Protein AF-A0A933RJ90-F1 (afdb_monomer)

pLDDT: mean 92.82, std 9.28, range [46.97, 98.5]

Solvent-accessible surface area (backbone atoms only — not comparable to full-atom values): 9268 Å² total; per-residue (Å²): 106,34,66,58,52,29,24,66,66,60,67,49,68,41,77,40,63,90,61,65,89,63,51,30,58,58,51,32,59,40,21,82,77,73,71,32,80,37,53,37,40,70,46,52,76,82,70,42,59,80,40,68,62,46,79,31,72,62,80,57,97,56,47,27,54,53,38,45,76,41,31,73,83,29,29,36,38,33,36,34,95,53,30,47,62,46,44,47,53,38,44,70,55,38,66,54,64,64,35,23,45,36,11,50,50,67,74,98,64,93,82,75,52,73,67,56,36,20,52,40,38,34,52,51,47,49,23,28,80,63,50,58,58,43,77,42,59,26,24,34,72,42,74,41,83,87,42,92,75,62,45,79,45,55,41,79,41,44,25,29,28,18,68,69,25,49,77,43,81,108

Foldseek 3Di:
DLQLLLQLVLLEAEEDEPDDPCPQVVSQVVCVVSVGDHHRYYDHLQVCAPPQEAEDQDDDPCRLVSCLVGVVNHQYEYLYLCQQVRLVVNCVSNVHDQQRYKYQDDDPDRDDDSVSSSVSRSVLSCCQRVQVQDWDWIFTFDFAVPDVVIDTGTDIFTFGQGNRHGPDTD

Sequence (170 aa):
MAALLIAQLDLADVVLLGARAGLADDLDACGDLLGYEPRVTAGDWPDLGGSDVVVLAGVGQRTGKELADRCAHAVVVVASGDQAGDVAALLEATHFPRARILGVAVGSGDGHGPLLQAAGAARLVDHVLRDRRRVVEAYVLCRTADDDPPGDEVRRAEVRVGARGAEEIL

Nearest PDB structures (foldseek):
  5hto-assembly1_B  TM=8.603E-01  e=5.127E-10  Plasmodium vivax
  1ceq-assembly1_A  TM=8.627E-01  e=1.836E-09  Plasmodium falciparum
  3zh2-assembly1_B  TM=8.667E-01  e=4.484E-09  Plasmodium falciparum 3D7
  3zh2-assembly1_D  TM=8.519E-01  e=5.787E-09  Plasmodium falciparum 3D7
  2a92-assembly1_D  TM=8.456E-01  e=8.484E-09  Plasmodium vivax

Mean predicted aligned error: 4.0 Å

Secondary structure (DSSP, 8-state):
-HHHHHHHTT---EEEESPPTTHHHHHHHHHHHH-----EEEE-GGGGTT-SEEEESS--TTHHHHHHHH-TTPEEEE-SS-HHHHHHHHHHHH---GGGEEEE--SSSTT--HHHHHHHHHHHHHHHHTT--EEEEEEEEEE-TTSSSPPEEEEEEEEEEETTEEEEE-

Radius of gyration: 15.82 Å; Cα contacts (8 Å, |Δi|>4): 346; chains: 1; bounding box: 33×31×49 Å

Structure (mmCIF, N/CA/C/O backbone):
data_AF-A0A933RJ90-F1
#
_entry.id   AF-A0A933RJ90-F1
#
loop_
_atom_site.group_PDB
_atom_site.id
_atom_site.type_symbol
_atom_site.label_atom_id
_atom_site.label_alt_id
_atom_site.label_comp_id
_atom_site.label_asym_id
_atom_site.label_entity_id
_atom_site.label_seq_id
_atom_site.pdbx_PDB_ins_code
_atom_site.Cartn_x
_atom_site.Cartn_y
_atom_site.Cartn_z
_atom_site.occupancy
_atom_site.B_iso_or_equiv
_atom_site.auth_seq_id
_atom_site.auth_comp_id
_atom_site.auth_asym_id
_atom_site.auth_atom_id
_atom_site.pdbx_PDB_model_num
ATOM 1 N N . MET A 1 1 ? 4.234 4.055 11.438 1.00 88.44 1 MET A N 1
ATOM 2 C CA . MET A 1 1 ? 4.390 5.464 11.001 1.00 88.44 1 MET A CA 1
ATOM 3 C C . MET A 1 1 ? 3.525 5.783 9.793 1.00 88.44 1 MET A C 1
ATOM 5 O O . MET A 1 1 ? 2.741 6.708 9.909 1.00 88.44 1 MET A O 1
ATOM 9 N N . ALA A 1 2 ? 3.592 5.023 8.689 1.00 93.62 2 ALA A N 1
ATOM 10 C CA . ALA A 1 2 ? 2.700 5.243 7.539 1.00 93.62 2 ALA A CA 1
ATOM 11 C C . ALA A 1 2 ? 1.214 5.241 7.939 1.00 93.62 2 ALA A C 1
ATOM 13 O O . ALA A 1 2 ? 0.491 6.148 7.564 1.00 93.62 2 ALA A O 1
ATOM 14 N N . ALA A 1 3 ? 0.809 4.299 8.798 1.00 96.06 3 ALA A N 1
ATOM 15 C CA . ALA A 1 3 ? -0.533 4.228 9.378 1.00 96.06 3 ALA A CA 1
ATOM 16 C C . ALA A 1 3 ? -1.035 5.546 9.985 1.00 96.06 3 ALA A C 1
ATOM 18 O O . ALA A 1 3 ? -2.120 5.993 9.645 1.00 96.06 3 ALA A O 1
ATOM 19 N N . LEU A 1 4 ? -0.219 6.191 10.830 1.00 96.00 4 LEU A N 1
ATOM 20 C CA . LEU A 1 4 ? -0.568 7.473 11.443 1.00 96.00 4 LEU A CA 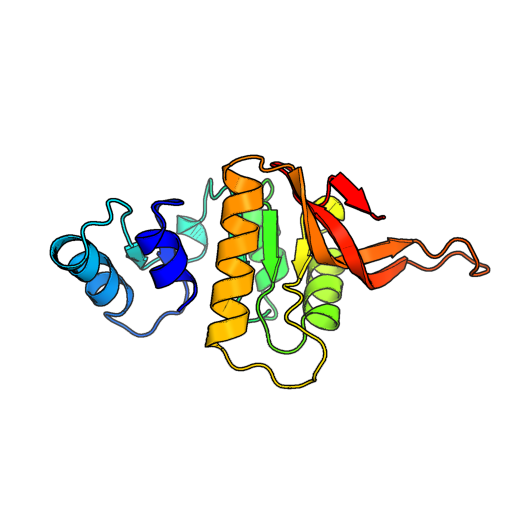1
ATOM 21 C C . LEU A 1 4 ? -0.772 8.554 10.380 1.00 96.00 4 LEU A C 1
ATOM 23 O O . LEU A 1 4 ? -1.736 9.297 10.453 1.00 96.00 4 LEU A O 1
ATOM 27 N N . LEU A 1 5 ? 0.117 8.631 9.384 1.00 97.44 5 LEU A N 1
ATOM 28 C CA . LEU A 1 5 ? -0.002 9.621 8.310 1.00 97.44 5 LEU A CA 1
ATOM 29 C C . LEU A 1 5 ? -1.235 9.369 7.433 1.00 97.44 5 LEU A C 1
ATOM 31 O O . LEU A 1 5 ? -1.886 10.319 7.023 1.00 97.44 5 LEU A O 1
ATOM 35 N N . ILE A 1 6 ? -1.556 8.105 7.149 1.00 97.75 6 ILE A N 1
ATOM 36 C CA . ILE A 1 6 ? -2.735 7.712 6.365 1.00 97.75 6 ILE A CA 1
ATOM 37 C C . ILE A 1 6 ? -4.021 8.071 7.117 1.00 97.75 6 ILE A C 1
ATOM 39 O O . ILE A 1 6 ? -4.915 8.666 6.517 1.00 97.75 6 ILE A O 1
ATOM 43 N N . ALA A 1 7 ? -4.083 7.773 8.418 1.00 97.25 7 ALA A N 1
ATOM 44 C CA . ALA A 1 7 ? -5.214 8.128 9.269 1.00 97.25 7 ALA A CA 1
ATOM 45 C C . ALA A 1 7 ? -5.359 9.652 9.402 1.00 97.25 7 ALA A C 1
ATOM 47 O O . ALA A 1 7 ? -6.410 10.194 9.098 1.00 97.25 7 ALA A O 1
ATOM 48 N N . GLN A 1 8 ? -4.275 10.364 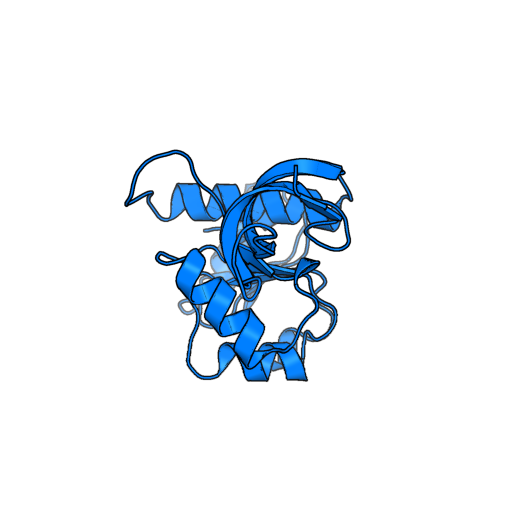9.733 1.00 97.31 8 GLN A N 1
ATOM 49 C CA . GLN A 1 8 ? -4.279 11.820 9.924 1.00 97.31 8 GLN A CA 1
ATOM 50 C C . GLN A 1 8 ? -4.659 12.613 8.661 1.00 97.31 8 GLN A C 1
ATOM 52 O O . GLN A 1 8 ? -5.115 13.748 8.758 1.00 97.31 8 GLN A O 1
ATOM 57 N N . LEU A 1 9 ? -4.434 12.052 7.472 1.00 97.38 9 LEU A N 1
ATOM 58 C CA . LEU A 1 9 ? -4.820 12.661 6.195 1.00 97.38 9 LEU A CA 1
ATOM 59 C C . LEU A 1 9 ? -6.254 12.296 5.756 1.00 97.38 9 LEU A C 1
ATOM 61 O O . LEU A 1 9 ? -6.636 12.624 4.622 1.00 97.38 9 LEU A O 1
ATOM 65 N N . ASP A 1 10 ? -7.010 11.608 6.620 1.00 97.62 10 ASP A N 1
ATOM 66 C CA . ASP A 1 10 ? -8.356 11.084 6.374 1.00 97.62 10 ASP A CA 1
ATOM 67 C C . ASP A 1 10 ? -8.428 10.340 5.031 1.00 97.62 10 ASP A C 1
ATOM 69 O O . ASP A 1 10 ? -9.225 10.660 4.139 1.00 97.62 10 ASP A O 1
ATOM 73 N N . LEU A 1 11 ? -7.488 9.409 4.822 1.00 97.19 11 LEU A N 1
ATOM 74 C CA . LEU A 1 11 ? -7.402 8.660 3.567 1.00 97.19 11 LEU A CA 1
ATOM 75 C C . LEU A 1 11 ? -8.281 7.410 3.578 1.00 97.19 11 LEU A C 1
ATOM 77 O O . LEU A 1 11 ? -9.019 7.196 2.620 1.00 97.19 11 LEU A O 1
ATOM 81 N N . ALA A 1 12 ? -8.168 6.583 4.618 1.00 97.12 12 ALA A N 1
ATOM 82 C CA . ALA A 1 12 ? -8.902 5.329 4.762 1.00 97.12 12 ALA A CA 1
ATOM 83 C C . ALA A 1 12 ? -8.755 4.773 6.181 1.00 97.12 12 ALA A C 1
ATOM 85 O O . ALA A 1 12 ? -7.768 5.076 6.858 1.00 97.12 12 ALA A O 1
ATOM 86 N N . ASP A 1 13 ? -9.687 3.902 6.571 1.00 97.62 13 ASP A N 1
ATOM 87 C CA . ASP A 1 13 ? -9.511 3.003 7.714 1.00 97.62 13 ASP A CA 1
ATOM 88 C C . ASP A 1 13 ? -8.263 2.126 7.520 1.00 97.62 13 ASP A C 1
ATOM 90 O O . ASP A 1 13 ? -7.905 1.746 6.399 1.00 97.62 13 ASP A O 1
ATOM 94 N N . VAL A 1 14 ? -7.582 1.802 8.619 1.00 97.50 14 VAL A N 1
ATOM 95 C CA . VAL A 1 14 ? -6.280 1.131 8.596 1.00 97.50 14 VAL A CA 1
ATOM 96 C C . VAL A 1 14 ? -6.309 -0.148 9.426 1.00 97.50 14 VAL A C 1
ATOM 98 O O . VAL A 1 14 ? -6.543 -0.121 10.632 1.00 97.50 14 VAL A O 1
ATOM 101 N N . VAL A 1 15 ? -5.955 -1.269 8.794 1.00 97.56 15 VAL A N 1
ATOM 102 C CA . VAL A 1 15 ? -5.661 -2.537 9.478 1.00 97.56 15 VAL A CA 1
ATOM 103 C C . VAL A 1 15 ? -4.146 -2.708 9.609 1.00 97.56 15 VAL A C 1
ATOM 105 O O . VAL A 1 15 ? -3.415 -2.674 8.618 1.00 97.56 15 VAL A O 1
ATOM 108 N N . LEU A 1 16 ? -3.650 -2.883 10.836 1.00 96.56 16 LEU A N 1
ATOM 109 C CA . LEU A 1 16 ? -2.229 -3.066 11.137 1.00 96.56 16 LEU A CA 1
ATOM 110 C C . LEU A 1 16 ? -1.884 -4.531 11.370 1.00 96.56 16 LEU A C 1
ATOM 112 O O . LEU A 1 16 ? -2.295 -5.118 12.369 1.00 96.56 16 LEU A O 1
ATOM 116 N N . LEU A 1 17 ? -1.034 -5.074 10.497 1.00 94.44 17 LEU A N 1
ATOM 117 C CA . LEU A 1 17 ? -0.464 -6.412 10.650 1.00 94.44 17 LEU A CA 1
ATOM 118 C C . LEU A 1 17 ? 0.882 -6.363 11.364 1.00 94.44 17 LEU A C 1
ATOM 120 O O . LEU A 1 17 ? 1.720 -5.508 11.069 1.00 94.44 17 LEU A O 1
ATOM 124 N N . GLY A 1 18 ? 1.122 -7.321 12.261 1.00 89.25 18 GLY A N 1
ATOM 125 C CA . GLY A 1 18 ? 2.438 -7.529 12.879 1.00 89.25 18 GLY A CA 1
ATOM 126 C C . GLY A 1 18 ? 2.960 -6.335 13.690 1.00 89.25 18 GLY A C 1
ATOM 127 O O . GLY A 1 18 ? 4.159 -6.238 13.950 1.00 89.25 18 GLY A O 1
ATOM 128 N N . ALA A 1 19 ? 2.081 -5.407 14.069 1.00 88.38 19 ALA A N 1
ATOM 129 C CA . ALA A 1 19 ? 2.424 -4.265 14.898 1.00 88.38 19 ALA A CA 1
ATOM 130 C C . ALA A 1 19 ? 2.738 -4.694 16.341 1.00 88.38 19 ALA A C 1
ATOM 132 O O . ALA A 1 19 ? 2.268 -5.729 16.818 1.00 88.38 19 ALA A O 1
ATOM 133 N N . ARG A 1 20 ? 3.500 -3.863 17.072 1.00 92.50 20 ARG A N 1
ATOM 134 C CA . ARG A 1 20 ? 3.641 -4.043 18.527 1.00 92.50 20 ARG A CA 1
ATOM 135 C C . ARG A 1 20 ? 2.252 -4.023 19.175 1.00 92.50 20 ARG A C 1
ATOM 137 O O . ARG A 1 20 ? 1.394 -3.240 18.761 1.00 92.50 20 ARG A O 1
ATOM 144 N N . ALA A 1 21 ? 2.063 -4.836 20.212 1.00 93.25 21 ALA A N 1
ATOM 145 C CA . ALA A 1 21 ? 0.826 -4.834 20.987 1.00 93.25 21 ALA A CA 1
ATOM 146 C C . ALA A 1 21 ? 0.476 -3.407 21.453 1.00 93.25 21 ALA A C 1
ATOM 148 O O . ALA A 1 21 ? 1.363 -2.641 21.848 1.00 93.25 21 ALA A O 1
ATOM 149 N N . GLY A 1 22 ? -0.805 -3.053 21.345 1.00 95.62 22 GLY A N 1
ATOM 150 C CA . GLY A 1 22 ? -1.336 -1.736 21.699 1.00 95.62 22 GLY A CA 1
ATOM 151 C C . GLY A 1 22 ? -1.051 -0.613 20.696 1.00 95.62 22 GLY A C 1
ATOM 152 O O . GLY A 1 22 ? -1.604 0.462 20.856 1.00 95.62 22 GLY A O 1
ATOM 153 N N . LEU A 1 23 ? -0.241 -0.811 19.642 1.00 96.12 23 LEU A N 1
ATOM 154 C CA . LEU A 1 23 ? 0.016 0.278 18.682 1.00 96.12 23 LEU A CA 1
ATOM 155 C C . LEU A 1 23 ? -1.240 0.705 17.922 1.00 96.12 23 LEU A C 1
ATOM 157 O O . LEU A 1 23 ? -1.379 1.886 17.632 1.00 96.12 23 LEU A O 1
ATOM 161 N N . ALA A 1 24 ? -2.107 -0.240 17.555 1.00 96.94 24 ALA A N 1
ATOM 162 C CA . ALA A 1 24 ? -3.357 0.103 16.889 1.00 96.94 24 ALA A CA 1
ATOM 163 C C . ALA A 1 24 ? -4.253 0.923 17.820 1.00 96.94 24 ALA A C 1
ATOM 165 O O . ALA A 1 24 ? -4.667 1.998 17.421 1.00 96.94 24 ALA A O 1
ATOM 166 N N . ASP A 1 25 ? -4.426 0.487 19.070 1.00 96.81 25 ASP A N 1
ATOM 167 C CA . ASP A 1 25 ? -5.221 1.200 20.078 1.00 96.81 25 ASP A CA 1
ATOM 168 C C . ASP A 1 25 ? -4.654 2.601 20.374 1.00 96.81 25 ASP A C 1
ATOM 170 O O . ASP A 1 25 ? -5.401 3.574 20.440 1.00 96.81 25 ASP A O 1
ATOM 174 N N . ASP A 1 26 ? -3.323 2.724 20.491 1.00 97.06 26 ASP A N 1
ATOM 175 C CA . ASP A 1 26 ? -2.632 4.008 20.669 1.00 97.06 26 ASP A CA 1
ATOM 176 C C . ASP A 1 26 ? -2.930 4.966 19.501 1.00 97.06 26 ASP A C 1
ATOM 178 O O . ASP A 1 26 ? -3.101 6.170 19.699 1.00 97.06 26 ASP A O 1
ATOM 182 N N . LEU A 1 27 ? -2.949 4.440 18.271 1.00 96.62 27 LEU A N 1
ATOM 183 C CA . LEU A 1 27 ? -3.249 5.212 17.071 1.00 96.62 27 LEU A CA 1
ATOM 184 C C . LEU A 1 27 ? -4.748 5.500 16.957 1.00 96.6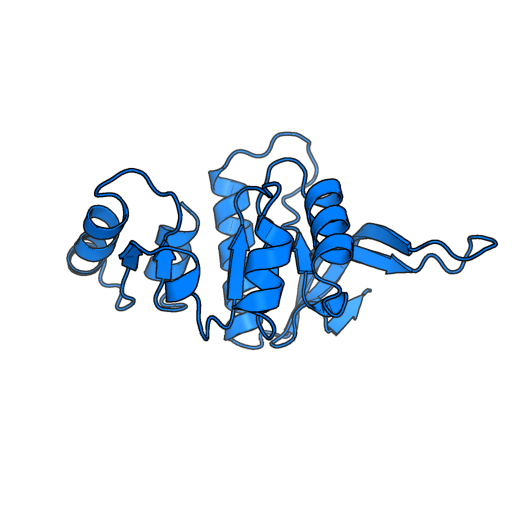2 27 LEU A C 1
ATOM 186 O O . LEU A 1 27 ? -5.105 6.620 16.644 1.00 96.62 27 LEU A O 1
ATOM 190 N N . ASP A 1 28 ? -5.644 4.570 17.247 1.00 96.88 28 ASP A N 1
ATOM 191 C CA . ASP A 1 28 ? -7.088 4.825 17.207 1.00 96.88 28 ASP A CA 1
ATOM 192 C C . ASP A 1 28 ? -7.475 5.939 18.197 1.00 96.88 28 ASP A C 1
ATOM 194 O O . ASP A 1 28 ? -8.107 6.924 17.822 1.00 96.88 28 ASP A O 1
ATOM 198 N N . ALA A 1 29 ? -6.939 5.887 19.422 1.00 96.38 29 ALA A N 1
ATOM 199 C CA . ALA A 1 29 ? -7.146 6.915 20.445 1.00 96.38 29 ALA A CA 1
ATOM 200 C C . ALA A 1 29 ? -6.564 8.292 20.070 1.00 96.38 29 ALA A C 1
ATOM 202 O O . ALA A 1 29 ? -7.011 9.325 20.574 1.00 96.38 29 ALA A O 1
ATOM 203 N N . CYS A 1 30 ? -5.564 8.339 19.183 1.00 96.19 30 CYS A N 1
ATOM 204 C CA . CYS A 1 30 ? -5.052 9.602 18.654 1.00 96.19 30 CYS A CA 1
ATOM 205 C C . CYS A 1 30 ? -6.075 10.315 17.751 1.00 96.19 30 CYS A C 1
ATOM 207 O O . CYS A 1 30 ? -5.957 11.530 17.599 1.00 96.19 30 CYS A O 1
ATOM 209 N N . GLY A 1 31 ? -7.083 9.616 17.211 1.00 94.75 31 GLY A N 1
ATOM 210 C CA . GLY A 1 31 ? -8.177 10.219 16.440 1.00 94.75 31 GLY A CA 1
ATOM 211 C C . GLY A 1 31 ? -8.960 11.249 17.252 1.00 94.75 31 GLY A C 1
ATOM 212 O O . GLY A 1 31 ? -9.124 12.381 16.805 1.00 94.75 31 GLY A O 1
ATOM 213 N N . ASP A 1 32 ? -9.306 10.931 18.502 1.00 92.25 32 ASP A N 1
ATOM 214 C CA . ASP A 1 32 ? -10.012 11.856 19.405 1.00 92.25 32 ASP A CA 1
ATOM 215 C C . ASP A 1 32 ? -9.193 13.117 19.731 1.00 92.25 32 ASP A C 1
ATOM 217 O O . ASP A 1 32 ? -9.742 14.199 19.952 1.00 92.25 32 ASP A O 1
ATOM 221 N N . LEU A 1 33 ? -7.862 12.987 19.780 1.00 95.19 33 LEU A N 1
ATOM 222 C CA . LEU A 1 33 ? -6.949 14.082 20.120 1.00 95.19 33 LEU A CA 1
ATOM 223 C C . LEU A 1 33 ? -6.593 14.956 18.914 1.00 95.19 33 LEU A C 1
ATOM 225 O O . LEU A 1 33 ? -6.444 16.170 19.056 1.00 95.19 33 LEU A O 1
ATOM 229 N N . LEU A 1 34 ? -6.390 14.336 17.751 1.00 95.75 34 LEU A N 1
ATOM 230 C CA . LEU A 1 34 ? -5.899 14.987 16.533 1.00 95.75 34 LEU A CA 1
ATOM 231 C C . LEU A 1 34 ? -7.021 15.313 15.538 1.00 95.75 34 LEU A C 1
ATOM 233 O O . LEU A 1 34 ? -6.783 16.079 14.606 1.00 95.75 34 LEU A O 1
ATOM 237 N N . GLY A 1 35 ? -8.225 14.783 15.758 1.00 96.38 35 GLY A N 1
ATOM 238 C CA . GLY A 1 35 ? -9.438 15.092 15.006 1.00 96.38 35 GLY A CA 1
ATOM 239 C C . GLY A 1 35 ? -9.571 14.387 13.657 1.00 96.38 35 GLY A C 1
ATOM 240 O O . GLY A 1 35 ? -10.318 14.890 12.824 1.00 96.38 35 GLY A O 1
ATOM 241 N N . TYR A 1 36 ? -8.856 13.282 13.421 1.00 96.50 36 TYR A N 1
ATOM 242 C CA . TYR A 1 36 ? -9.077 12.460 12.225 1.00 96.50 36 TYR A CA 1
ATOM 243 C C . TYR A 1 36 ? -10.161 11.409 12.462 1.00 96.50 36 TYR A C 1
ATOM 245 O O . TYR A 1 36 ? -10.349 10.938 13.584 1.00 96.50 36 TYR A O 1
ATOM 253 N N . GLU A 1 37 ? -10.863 11.039 11.395 1.00 96.38 37 GLU A N 1
ATOM 254 C CA . GLU A 1 37 ? -12.014 10.129 11.440 1.00 96.38 37 GLU A CA 1
ATOM 255 C C . GLU A 1 37 ? -11.690 8.634 11.233 1.00 96.38 37 GLU A C 1
ATOM 257 O O . GLU A 1 37 ? -12.415 7.808 11.798 1.00 96.38 37 GLU A O 1
ATOM 262 N N . PRO A 1 38 ? -10.662 8.235 10.451 1.00 97.25 38 PRO A N 1
ATOM 263 C CA . PRO A 1 38 ? -10.397 6.829 10.189 1.00 97.25 38 PRO A CA 1
ATOM 264 C C . PRO A 1 38 ? -10.109 6.000 11.432 1.00 97.25 38 PRO A C 1
ATOM 266 O O . PRO A 1 38 ? -9.375 6.420 12.330 1.00 97.25 38 PRO A O 1
ATOM 269 N N . ARG A 1 39 ? -10.600 4.761 11.415 1.00 97.00 39 ARG A N 1
ATOM 270 C CA . ARG A 1 39 ? -10.317 3.759 12.445 1.00 97.00 39 ARG A CA 1
ATOM 271 C C . ARG A 1 39 ? -8.972 3.099 12.208 1.00 97.00 39 ARG A C 1
ATOM 273 O O . ARG A 1 39 ? -8.620 2.780 11.070 1.00 97.00 39 ARG A O 1
ATOM 280 N N . VAL A 1 40 ? -8.252 2.813 13.288 1.00 97.44 40 VAL A N 1
ATOM 281 C CA . VAL A 1 40 ? -6.999 2.054 13.231 1.00 97.44 40 VAL A CA 1
ATOM 282 C C . VAL A 1 40 ? -7.125 0.792 14.072 1.00 97.44 40 VAL A C 1
ATOM 284 O O . VAL A 1 40 ? -7.080 0.825 15.294 1.00 97.44 40 VAL A O 1
ATOM 287 N N . THR A 1 41 ? -7.234 -0.360 13.416 1.00 97.38 41 THR A N 1
ATOM 288 C CA . THR A 1 41 ? -7.408 -1.654 14.090 1.00 97.38 41 THR A CA 1
ATOM 289 C C . THR A 1 41 ? -6.194 -2.553 13.912 1.00 97.38 41 THR A C 1
ATOM 291 O O . THR A 1 41 ? -5.566 -2.563 12.855 1.00 97.38 41 THR A O 1
ATOM 294 N N . ALA A 1 42 ? -5.868 -3.353 14.925 1.00 97.06 42 ALA A N 1
ATOM 295 C CA . ALA A 1 42 ? -4.945 -4.469 14.752 1.00 97.06 42 ALA A CA 1
ATOM 296 C C . ALA A 1 42 ? -5.665 -5.626 14.045 1.00 97.06 42 ALA A C 1
ATOM 298 O O . ALA A 1 42 ? -6.844 -5.863 14.299 1.00 97.06 42 ALA A O 1
ATOM 299 N N . GLY A 1 43 ? -4.949 -6.356 13.195 1.00 95.50 43 GLY A N 1
ATOM 300 C CA . GLY A 1 43 ? -5.483 -7.530 12.510 1.00 95.50 43 GLY A CA 1
ATOM 301 C C . GLY A 1 43 ? -4.385 -8.465 12.020 1.00 95.50 43 GLY A C 1
ATOM 302 O O . GLY A 1 43 ? -3.191 -8.233 12.235 1.00 95.50 43 GLY A O 1
ATOM 303 N N . ASP A 1 44 ? -4.801 -9.527 11.350 1.00 94.94 44 ASP A N 1
ATOM 304 C CA . ASP A 1 44 ? -3.936 -10.467 10.645 1.00 94.94 44 ASP A CA 1
ATOM 305 C C . ASP A 1 44 ? -4.366 -10.566 9.170 1.00 94.94 44 ASP A C 1
ATOM 307 O O . ASP A 1 44 ? -5.304 -9.908 8.724 1.00 94.94 44 ASP A O 1
ATOM 311 N N . TRP A 1 45 ? -3.674 -11.380 8.376 1.00 94.62 45 TRP A N 1
ATOM 312 C CA . TRP A 1 45 ? -3.933 -11.535 6.945 1.00 94.62 45 TRP A CA 1
ATOM 313 C C . TRP A 1 45 ? -5.417 -11.721 6.576 1.00 94.62 45 TRP A C 1
ATOM 315 O O . TRP A 1 45 ? -5.849 -11.090 5.610 1.00 94.62 45 TRP A O 1
ATOM 325 N N . PRO A 1 46 ? -6.231 -12.528 7.293 1.00 94.38 46 PRO A N 1
ATOM 326 C CA . PRO A 1 46 ? -7.663 -12.650 7.011 1.00 94.38 46 PRO A CA 1
ATOM 327 C C . PRO A 1 46 ? -8.455 -11.344 7.083 1.00 94.38 46 PRO A C 1
ATOM 329 O O . PRO A 1 46 ? -9.435 -11.211 6.353 1.00 94.38 46 PRO A O 1
ATOM 332 N N . ASP A 1 47 ? -8.021 -10.392 7.904 1.00 94.94 47 ASP A N 1
ATOM 333 C CA . ASP A 1 47 ? -8.713 -9.122 8.127 1.00 94.94 47 ASP A CA 1
ATOM 334 C C . ASP A 1 47 ? -8.451 -8.105 7.002 1.00 94.94 47 ASP A C 1
ATOM 336 O O . ASP A 1 47 ? -9.077 -7.052 6.958 1.00 94.94 47 ASP A O 1
ATOM 340 N N . LEU A 1 48 ? -7.558 -8.424 6.053 1.00 93.56 48 LEU A N 1
ATOM 341 C CA . LEU A 1 48 ? -7.244 -7.575 4.891 1.00 93.56 48 LEU A CA 1
ATOM 342 C C . LEU A 1 48 ? -8.179 -7.787 3.694 1.00 93.56 48 LEU A C 1
ATOM 344 O O . LEU A 1 48 ? -7.956 -7.243 2.606 1.00 93.56 48 LEU A O 1
ATOM 348 N N . GLY A 1 49 ? -9.200 -8.630 3.851 1.00 92.06 49 GLY A N 1
ATOM 349 C CA . GLY A 1 49 ? -10.181 -8.871 2.802 1.00 92.06 49 GLY A CA 1
ATOM 350 C C . GLY A 1 49 ? -10.880 -7.571 2.402 1.00 92.06 49 GLY A C 1
ATOM 351 O O . GLY A 1 49 ? -11.563 -6.959 3.215 1.00 92.06 49 GLY A O 1
ATOM 352 N N . GLY A 1 50 ? -10.728 -7.167 1.139 1.00 90.38 50 GLY A N 1
ATOM 353 C CA . GLY A 1 50 ? -11.355 -5.951 0.607 1.00 90.38 50 GLY A CA 1
ATOM 354 C C . GLY A 1 50 ? -10.516 -4.675 0.713 1.00 90.38 50 GLY A C 1
ATOM 355 O O . GLY A 1 50 ? -11.034 -3.609 0.409 1.00 90.38 50 GLY A O 1
ATOM 356 N N . SER A 1 51 ? -9.246 -4.748 1.127 1.00 96.69 51 SER A N 1
ATOM 357 C CA . SER A 1 51 ? -8.367 -3.573 1.106 1.00 96.69 51 SER A CA 1
ATOM 358 C C . SER A 1 51 ? -8.110 -3.079 -0.324 1.00 96.69 51 SER A C 1
ATOM 360 O O . SER A 1 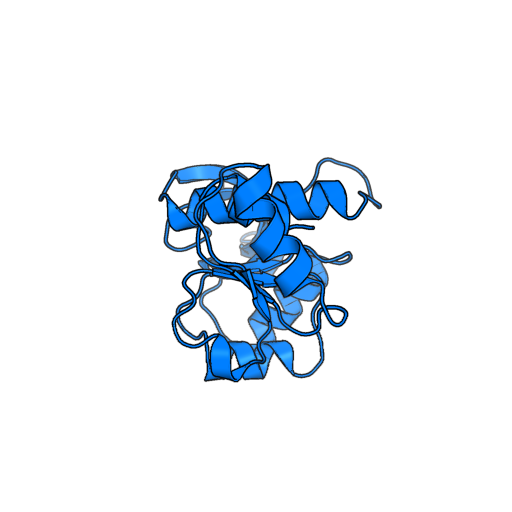51 ? -7.572 -3.819 -1.147 1.00 96.69 51 SER A O 1
ATOM 362 N N . ASP A 1 52 ? -8.396 -1.803 -0.594 1.00 97.44 52 ASP A N 1
ATOM 363 C CA . ASP A 1 52 ? -8.070 -1.153 -1.873 1.00 97.44 52 ASP A CA 1
ATOM 364 C C . ASP A 1 52 ? -6.557 -0.959 -2.060 1.00 97.44 52 ASP A C 1
ATOM 366 O O . ASP A 1 52 ? -6.027 -1.029 -3.174 1.00 97.44 52 ASP A O 1
ATOM 370 N N . VAL A 1 53 ? -5.847 -0.721 -0.952 1.00 98.25 53 VAL A N 1
ATOM 371 C CA . VAL A 1 53 ? -4.403 -0.480 -0.921 1.00 98.25 53 VAL A CA 1
ATOM 372 C C . VAL A 1 53 ? -3.761 -1.260 0.221 1.00 98.25 53 VAL A C 1
ATOM 374 O O . VAL A 1 53 ? -4.258 -1.245 1.344 1.00 98.25 53 VAL A O 1
ATOM 377 N N . VAL A 1 54 ? -2.618 -1.896 -0.046 1.00 98.06 54 VAL A N 1
ATOM 378 C CA . VAL A 1 54 ? -1.783 -2.542 0.977 1.00 98.06 54 VAL A CA 1
ATOM 379 C C . VAL A 1 54 ? -0.418 -1.865 1.024 1.00 98.06 54 VAL A C 1
ATOM 381 O O . VAL A 1 54 ? 0.262 -1.766 0.006 1.00 98.06 54 VAL A O 1
ATOM 384 N N . VAL A 1 55 ? 0.004 -1.420 2.209 1.00 97.94 55 VAL A N 1
ATOM 385 C CA . VAL A 1 55 ? 1.311 -0.779 2.422 1.00 97.94 55 VAL A CA 1
ATOM 386 C C . VAL A 1 55 ? 2.246 -1.731 3.160 1.00 97.94 55 VAL A C 1
ATOM 388 O O . VAL A 1 55 ? 1.931 -2.192 4.255 1.00 97.94 55 VAL A O 1
ATOM 391 N N . LEU A 1 56 ? 3.419 -1.993 2.588 1.00 96.12 56 LEU A N 1
ATOM 392 C CA . LEU A 1 56 ? 4.399 -2.933 3.129 1.00 96.12 56 LEU A CA 1
ATOM 393 C C . LEU A 1 56 ? 5.658 -2.196 3.582 1.00 96.12 56 LEU A C 1
ATOM 395 O O . LEU A 1 56 ? 6.320 -1.545 2.781 1.00 96.12 56 LEU A O 1
ATOM 399 N N . ALA A 1 57 ? 6.027 -2.343 4.854 1.00 90.12 57 ALA A N 1
ATOM 400 C CA . ALA A 1 57 ? 7.318 -1.873 5.371 1.00 90.12 57 ALA A CA 1
ATOM 401 C C . ALA A 1 57 ? 8.466 -2.880 5.127 1.00 90.12 57 ALA A C 1
ATOM 403 O O . ALA A 1 57 ? 9.616 -2.608 5.461 1.00 90.12 57 ALA A O 1
ATOM 404 N N . GLY A 1 58 ? 8.150 -4.048 4.563 1.00 88.62 58 GLY A N 1
ATOM 405 C CA . GLY A 1 58 ? 9.081 -5.119 4.217 1.00 88.62 58 GLY A CA 1
ATOM 406 C C . GLY A 1 58 ? 8.338 -6.319 3.633 1.00 88.62 58 GLY A C 1
ATOM 407 O O . GLY A 1 58 ? 7.127 -6.461 3.839 1.00 88.62 58 GLY A O 1
ATOM 408 N N . VAL A 1 59 ? 9.059 -7.176 2.911 1.00 92.00 59 VAL A N 1
ATOM 409 C CA . VAL A 1 59 ? 8.509 -8.380 2.275 1.00 92.00 59 VAL A CA 1
ATOM 410 C C . VAL A 1 59 ? 9.073 -9.630 2.947 1.00 92.00 59 VAL A C 1
ATOM 412 O O . VAL A 1 59 ? 10.280 -9.821 3.052 1.00 92.00 59 VAL A O 1
ATOM 415 N N . GLY A 1 60 ? 8.181 -10.489 3.442 1.00 92.94 60 GLY A N 1
ATOM 416 C CA . GLY A 1 60 ? 8.524 -11.787 4.016 1.00 92.94 60 GLY A CA 1
ATOM 417 C C . GLY A 1 60 ? 8.196 -12.939 3.067 1.00 92.94 60 GLY A C 1
ATOM 418 O O . GLY A 1 60 ? 7.465 -12.779 2.092 1.00 92.94 60 GLY A O 1
ATOM 419 N N . GLN A 1 61 ? 8.659 -14.147 3.407 1.00 90.94 61 GLN A N 1
ATOM 420 C CA . GLN A 1 61 ? 8.496 -15.350 2.570 1.00 90.94 61 GLN A CA 1
ATOM 421 C C . GLN A 1 61 ? 7.039 -15.673 2.192 1.00 90.94 61 GLN A C 1
ATOM 423 O O . GLN A 1 61 ? 6.789 -16.277 1.155 1.00 90.94 61 GLN A O 1
ATOM 428 N N . ARG A 1 62 ? 6.070 -15.299 3.038 1.00 94.50 62 ARG A N 1
ATOM 429 C CA . ARG A 1 62 ? 4.638 -15.567 2.813 1.00 94.50 62 ARG A CA 1
ATOM 430 C C . ARG A 1 62 ? 3.877 -14.386 2.216 1.00 94.50 62 ARG A C 1
ATOM 432 O O . ARG A 1 62 ? 2.741 -14.577 1.797 1.00 94.50 62 ARG A O 1
ATOM 439 N N . THR A 1 63 ? 4.478 -13.198 2.163 1.00 96.38 63 THR A N 1
ATOM 440 C CA . THR A 1 63 ? 3.786 -11.952 1.806 1.00 96.38 63 THR A CA 1
ATOM 441 C C . THR A 1 63 ? 3.129 -12.044 0.431 1.00 96.38 63 THR A C 1
ATOM 443 O O . THR A 1 63 ? 1.946 -11.751 0.315 1.00 96.38 63 THR A O 1
ATOM 446 N N . GLY A 1 64 ? 3.848 -12.519 -0.592 1.00 97.06 64 GLY A N 1
ATOM 447 C CA . GLY A 1 64 ? 3.288 -12.649 -1.942 1.00 97.06 64 GLY A CA 1
ATOM 448 C C . GLY A 1 64 ? 2.075 -13.584 -2.005 1.00 97.06 64 GLY A C 1
ATOM 449 O O . GLY A 1 64 ? 1.051 -13.228 -2.581 1.00 97.06 64 GLY A O 1
ATOM 450 N N . LYS A 1 65 ? 2.148 -14.741 -1.335 1.00 96.56 65 LYS A N 1
ATOM 451 C CA . LYS A 1 65 ? 1.030 -15.691 -1.278 1.00 96.56 65 LYS A CA 1
ATOM 452 C C . LYS A 1 65 ? -0.188 -15.101 -0.564 1.00 96.56 65 LYS A C 1
ATOM 454 O O . LYS A 1 65 ? -1.287 -15.168 -1.096 1.00 96.56 65 LYS A O 1
ATOM 459 N N . GLU A 1 66 ? -0.005 -14.512 0.618 1.00 97.25 66 GLU A N 1
ATOM 460 C CA . GLU A 1 66 ? -1.134 -13.960 1.379 1.00 97.25 66 GLU A CA 1
ATOM 4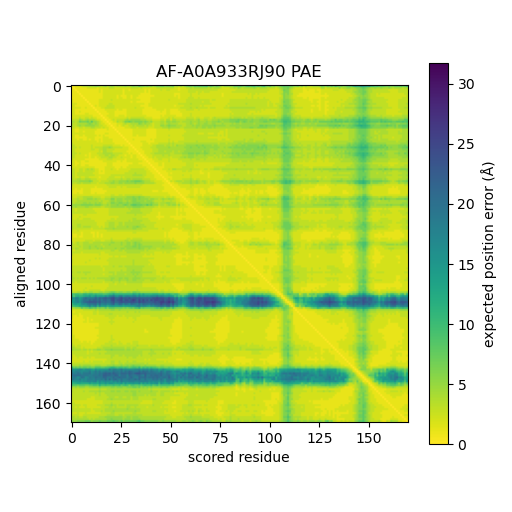61 C C . GLU A 1 66 ? -1.790 -12.777 0.644 1.00 97.25 66 GLU A C 1
ATOM 463 O O . GLU A 1 66 ? -3.016 -12.667 0.636 1.00 97.25 66 GLU A O 1
ATOM 468 N N . LEU A 1 67 ? -1.006 -11.935 -0.044 1.00 97.06 67 LEU A N 1
ATOM 469 C CA . LEU A 1 67 ? -1.544 -10.884 -0.915 1.00 97.06 67 LEU A CA 1
ATOM 470 C C . LEU A 1 67 ? -2.366 -11.465 -2.064 1.00 97.06 67 LEU A C 1
ATOM 472 O O . LEU A 1 67 ? -3.470 -10.986 -2.320 1.00 97.06 67 LEU A O 1
ATOM 476 N N . ALA A 1 68 ? -1.849 -12.487 -2.749 1.00 96.38 68 ALA A N 1
ATOM 477 C CA . ALA A 1 68 ? -2.552 -13.125 -3.855 1.00 96.38 68 ALA A CA 1
ATOM 478 C C . ALA A 1 68 ? -3.862 -13.787 -3.404 1.00 96.38 68 ALA A C 1
ATOM 480 O O . ALA A 1 68 ? -4.876 -13.654 -4.086 1.00 96.38 68 ALA A O 1
ATOM 481 N N . ASP A 1 69 ? -3.858 -14.429 -2.237 1.00 96.25 69 ASP A N 1
ATOM 482 C CA . ASP A 1 69 ? -5.018 -15.148 -1.710 1.00 96.25 69 ASP A CA 1
ATOM 483 C C . ASP A 1 69 ? -6.115 -14.199 -1.183 1.00 96.25 69 ASP A C 1
ATOM 485 O O . ASP A 1 69 ? -7.296 -14.546 -1.221 1.00 96.25 69 ASP A O 1
ATOM 489 N N . ARG A 1 70 ? -5.756 -13.006 -0.680 1.00 95.88 70 ARG A N 1
ATOM 490 C CA . ARG A 1 70 ? -6.680 -12.161 0.112 1.00 95.88 70 ARG A CA 1
ATOM 491 C C . ARG A 1 70 ? -6.896 -10.753 -0.429 1.00 95.88 70 ARG A C 1
ATOM 493 O O . ARG A 1 70 ? -7.971 -10.184 -0.256 1.00 95.88 70 ARG A O 1
ATOM 500 N N . CYS A 1 71 ? -5.901 -10.208 -1.117 1.00 95.81 71 CYS A N 1
ATOM 501 C CA . CYS A 1 71 ? -5.868 -8.825 -1.591 1.00 95.81 71 CYS A CA 1
ATOM 502 C C . CYS A 1 71 ? -5.641 -8.770 -3.110 1.00 95.81 71 CYS A C 1
ATOM 504 O O . CYS A 1 71 ? -5.004 -7.854 -3.623 1.00 95.81 71 CYS A O 1
ATOM 506 N N . ALA A 1 72 ? -6.181 -9.746 -3.850 1.00 95.12 72 ALA A N 1
ATOM 507 C CA . ALA A 1 72 ? -5.939 -9.934 -5.282 1.00 95.12 72 ALA A CA 1
ATOM 508 C C . ALA A 1 72 ? -6.303 -8.737 -6.177 1.00 95.12 72 ALA A C 1
ATOM 510 O O . ALA A 1 72 ? -5.923 -8.729 -7.347 1.00 95.12 72 ALA A O 1
ATOM 511 N N . HIS A 1 73 ? -7.058 -7.756 -5.674 1.00 95.25 73 HIS A N 1
ATOM 512 C CA . HIS A 1 73 ? -7.461 -6.537 -6.383 1.00 95.25 73 HIS A CA 1
ATOM 513 C C . HIS A 1 73 ? -6.658 -5.293 -5.971 1.00 95.25 73 HIS A C 1
ATOM 515 O O . HIS A 1 73 ? -6.626 -4.340 -6.747 1.00 95.25 73 HIS A O 1
ATOM 521 N N . ALA A 1 74 ? -5.989 -5.326 -4.816 1.00 97.62 74 ALA A N 1
ATOM 522 C CA . ALA A 1 74 ? -5.371 -4.165 -4.194 1.00 97.62 74 ALA A CA 1
ATOM 523 C C . ALA A 1 74 ? -4.200 -3.598 -5.008 1.00 97.62 74 ALA A C 1
ATOM 525 O O . ALA A 1 74 ? -3.482 -4.326 -5.705 1.00 97.62 74 ALA A O 1
ATOM 526 N N . VAL A 1 75 ? -3.963 -2.296 -4.852 1.00 98.50 75 VAL A N 1
ATOM 527 C CA . VAL A 1 75 ? -2.674 -1.683 -5.190 1.00 98.50 75 VAL A CA 1
ATOM 528 C C . VAL A 1 75 ? -1.719 -1.878 -4.013 1.00 98.50 75 VAL A C 1
ATOM 530 O O . VAL A 1 75 ? -2.056 -1.611 -2.863 1.00 98.50 75 VAL A O 1
ATOM 533 N N . VAL A 1 76 ? -0.511 -2.351 -4.287 1.00 98.50 76 VAL A N 1
ATOM 534 C CA . VAL A 1 76 ? 0.522 -2.628 -3.290 1.00 98.50 76 VAL A 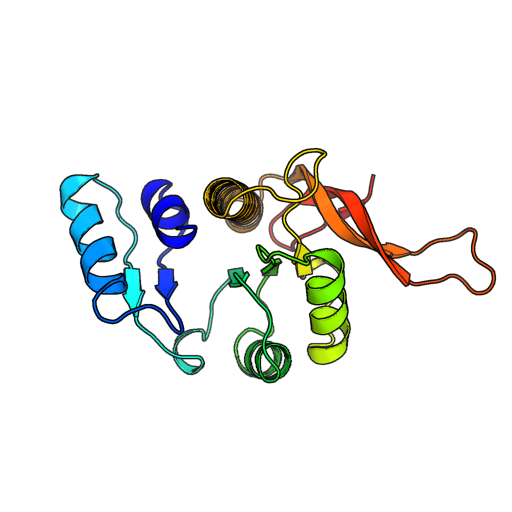CA 1
ATOM 535 C C . VAL A 1 76 ? 1.569 -1.520 -3.324 1.00 98.50 76 VAL A C 1
ATOM 537 O O . VAL A 1 76 ? 2.192 -1.270 -4.355 1.00 98.50 76 VAL A O 1
ATOM 540 N N . VAL A 1 77 ? 1.779 -0.870 -2.181 1.00 98.38 77 VAL A N 1
ATOM 541 C CA . VAL A 1 77 ? 2.787 0.174 -1.980 1.00 98.38 77 VAL A CA 1
ATOM 542 C C . VAL A 1 77 ? 3.912 -0.374 -1.105 1.00 98.38 77 VAL A C 1
ATOM 544 O O . VAL A 1 77 ? 3.712 -0.684 0.069 1.00 98.38 77 VAL A O 1
ATOM 547 N N . VAL A 1 78 ? 5.113 -0.476 -1.665 1.00 97.12 78 VAL A N 1
ATOM 548 C CA . VAL A 1 78 ? 6.309 -1.002 -1.001 1.00 97.12 78 VAL A CA 1
ATOM 549 C C . VAL A 1 78 ? 7.141 0.154 -0.454 1.00 97.12 78 VAL A C 1
ATOM 551 O O . VAL A 1 78 ? 7.711 0.945 -1.201 1.00 97.12 78 VAL A O 1
ATOM 554 N N . ALA A 1 79 ? 7.212 0.254 0.866 1.00 94.50 79 ALA A N 1
ATOM 555 C CA . ALA A 1 79 ? 7.913 1.292 1.615 1.00 94.50 79 ALA A CA 1
ATOM 556 C C . ALA A 1 79 ? 9.021 0.689 2.497 1.00 94.50 79 ALA A C 1
ATOM 558 O O . ALA A 1 79 ? 9.183 1.081 3.652 1.00 94.50 79 ALA A O 1
ATOM 559 N N . SER A 1 80 ? 9.732 -0.307 1.968 1.00 90.81 80 SER A N 1
ATOM 560 C CA . SER A 1 80 ? 10.822 -1.020 2.640 1.00 90.81 80 SER A CA 1
ATOM 561 C C . SER A 1 80 ? 12.186 -0.371 2.386 1.00 90.81 80 SER A C 1
ATOM 563 O O . SER A 1 80 ? 12.267 0.671 1.740 1.00 90.81 80 SER A O 1
ATOM 565 N N . GLY A 1 81 ? 13.264 -0.962 2.911 1.00 87.25 81 GLY A N 1
ATOM 566 C CA . GLY A 1 81 ? 14.643 -0.514 2.673 1.00 87.25 81 GLY A CA 1
ATOM 567 C C . GLY A 1 81 ? 15.223 -0.896 1.305 1.00 87.25 81 GLY A C 1
ATOM 568 O O . GLY A 1 81 ? 16.087 -0.175 0.820 1.00 87.25 81 GLY A O 1
ATOM 569 N N . ASP A 1 82 ? 14.733 -1.972 0.685 1.00 90.19 82 ASP A N 1
ATOM 570 C CA . ASP A 1 82 ? 15.140 -2.451 -0.644 1.00 90.19 82 ASP A CA 1
ATOM 571 C C . ASP A 1 82 ? 13.917 -2.456 -1.567 1.00 90.19 82 ASP A C 1
ATOM 573 O O . ASP A 1 82 ? 13.283 -3.484 -1.795 1.00 90.19 82 ASP A O 1
ATOM 577 N N . GLN A 1 83 ? 13.519 -1.274 -2.047 1.00 91.69 83 GLN A N 1
ATOM 578 C CA . GLN A 1 83 ? 12.262 -1.153 -2.788 1.00 91.69 83 GLN A CA 1
ATOM 579 C C . GLN A 1 83 ? 12.327 -1.861 -4.143 1.00 91.69 83 GLN A C 1
ATOM 581 O O . GLN A 1 83 ? 11.328 -2.435 -4.567 1.00 91.69 83 GLN A O 1
ATOM 586 N N . ALA A 1 84 ? 13.475 -1.829 -4.826 1.00 92.56 84 ALA A N 1
ATOM 587 C CA . ALA A 1 84 ? 13.624 -2.477 -6.125 1.00 92.56 84 ALA A CA 1
ATOM 588 C C . ALA A 1 84 ? 13.546 -4.007 -5.995 1.00 92.56 84 ALA A C 1
ATOM 590 O O . ALA A 1 84 ? 12.759 -4.634 -6.710 1.00 92.56 84 ALA A O 1
ATOM 591 N N . GLY A 1 85 ? 14.293 -4.589 -5.047 1.00 93.88 85 GLY A N 1
ATOM 592 C CA . GLY A 1 85 ? 14.270 -6.025 -4.778 1.00 93.88 85 GLY A CA 1
ATOM 593 C C . GLY A 1 85 ? 12.902 -6.508 -4.299 1.00 93.88 85 GLY A C 1
ATOM 594 O O . GLY A 1 85 ? 12.367 -7.477 -4.838 1.00 93.88 85 GLY A O 1
ATOM 595 N N . ASP A 1 86 ? 12.280 -5.793 -3.360 1.00 96.00 86 ASP A N 1
ATOM 596 C CA . ASP A 1 86 ? 10.978 -6.179 -2.809 1.00 96.00 86 ASP A CA 1
ATOM 597 C C . ASP A 1 86 ? 9.841 -6.067 -3.836 1.00 96.00 86 ASP A C 1
ATOM 599 O O . ASP A 1 86 ? 8.967 -6.935 -3.886 1.00 96.00 86 ASP A O 1
ATOM 603 N N . VAL A 1 87 ? 9.840 -5.036 -4.690 1.00 97.06 87 VAL A N 1
ATOM 604 C CA . VAL A 1 87 ? 8.863 -4.929 -5.788 1.00 97.06 87 VAL A CA 1
ATOM 605 C C . VAL A 1 87 ? 9.049 -6.079 -6.780 1.00 97.06 87 VAL A C 1
ATOM 607 O O . VAL A 1 87 ? 8.057 -6.698 -7.167 1.00 97.06 87 VAL A O 1
ATOM 610 N N . ALA A 1 88 ? 10.289 -6.408 -7.159 1.00 96.06 88 ALA A N 1
ATOM 611 C CA . ALA A 1 88 ? 10.572 -7.525 -8.062 1.00 96.06 88 ALA A CA 1
ATOM 612 C C . ALA A 1 88 ? 10.100 -8.865 -7.472 1.00 96.06 88 ALA A C 1
ATOM 614 O O . ALA A 1 88 ? 9.364 -9.604 -8.128 1.00 96.06 88 ALA A O 1
ATOM 615 N N . ALA A 1 89 ? 10.434 -9.131 -6.206 1.00 96.44 89 ALA A N 1
ATOM 616 C CA . ALA A 1 89 ? 10.029 -10.344 -5.501 1.00 96.44 89 ALA A CA 1
ATOM 617 C C . ALA A 1 89 ? 8.501 -10.475 -5.396 1.00 96.44 89 ALA A C 1
ATOM 619 O O . ALA A 1 89 ? 7.948 -11.565 -5.547 1.00 96.44 89 ALA A O 1
ATOM 620 N N . LEU A 1 90 ? 7.788 -9.368 -5.164 1.00 97.88 90 LEU A N 1
ATOM 621 C CA . LEU A 1 90 ? 6.327 -9.382 -5.118 1.00 97.88 90 LEU A CA 1
ATOM 622 C C . LEU A 1 90 ? 5.699 -9.598 -6.493 1.00 97.88 90 LEU A C 1
ATOM 624 O O . LEU A 1 90 ? 4.699 -10.309 -6.581 1.00 97.88 90 LEU A O 1
ATOM 628 N N . LEU A 1 91 ? 6.248 -9.017 -7.560 1.00 96.62 91 LEU A N 1
ATOM 629 C CA . LEU A 1 91 ? 5.759 -9.253 -8.922 1.00 96.62 91 LEU A CA 1
ATOM 630 C C . LEU A 1 91 ? 5.875 -10.732 -9.301 1.00 96.62 91 LEU A C 1
ATOM 632 O O . LEU A 1 91 ? 4.919 -11.301 -9.833 1.00 96.62 91 LEU A O 1
ATOM 636 N N . GLU A 1 92 ? 7.001 -11.360 -8.959 1.00 95.44 92 GLU A N 1
ATOM 637 C CA . GLU A 1 92 ? 7.218 -12.793 -9.156 1.00 95.44 92 GLU A CA 1
ATOM 638 C C . GLU A 1 92 ? 6.242 -13.631 -8.320 1.00 95.44 92 GLU A C 1
ATOM 640 O O . GLU A 1 92 ? 5.564 -14.504 -8.855 1.00 95.44 92 GLU A O 1
ATOM 645 N N . ALA A 1 93 ? 6.121 -13.343 -7.021 1.00 96.81 93 ALA A N 1
ATOM 646 C CA . ALA A 1 93 ? 5.349 -14.176 -6.103 1.00 96.81 93 ALA A CA 1
ATOM 647 C C . ALA A 1 93 ? 3.823 -14.022 -6.236 1.00 96.81 93 ALA A C 1
ATOM 649 O O . ALA A 1 93 ? 3.086 -14.953 -5.916 1.00 96.81 93 ALA A O 1
ATOM 650 N N . THR A 1 94 ? 3.335 -12.846 -6.641 1.00 97.38 94 THR A N 1
ATOM 651 C CA . THR A 1 94 ? 1.890 -12.547 -6.699 1.00 97.38 94 THR A CA 1
ATOM 652 C C . THR A 1 94 ? 1.291 -12.725 -8.089 1.00 97.38 94 THR A C 1
ATOM 654 O O . THR A 1 94 ? 0.076 -12.886 -8.209 1.00 97.38 94 THR A O 1
ATOM 657 N N . HIS A 1 95 ? 2.110 -12.626 -9.143 1.00 95.94 95 HIS A N 1
ATOM 658 C CA . HIS A 1 95 ? 1.659 -12.501 -10.533 1.00 95.94 95 HIS A CA 1
ATOM 659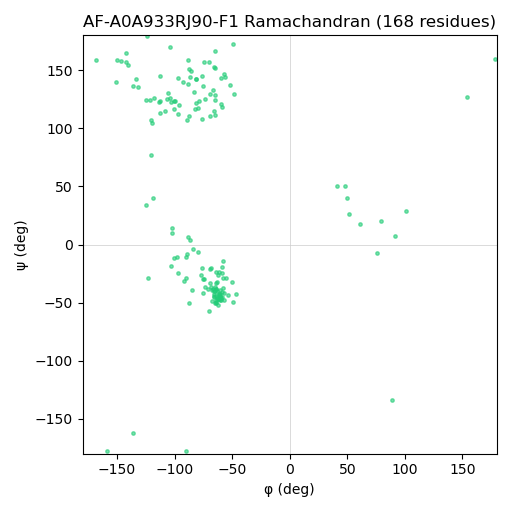 C C . HIS A 1 95 ? 0.621 -11.387 -10.758 1.00 95.94 95 HIS A C 1
ATOM 661 O O . HIS A 1 95 ? -0.193 -11.443 -11.685 1.00 95.94 95 HIS A O 1
ATOM 667 N N . PHE A 1 96 ? 0.620 -10.356 -9.910 1.00 97.25 96 PHE A N 1
ATOM 668 C CA . PHE A 1 96 ? -0.245 -9.205 -10.110 1.00 97.25 96 PHE A CA 1
ATOM 669 C C . PHE A 1 96 ? 0.140 -8.453 -11.393 1.00 97.25 96 PHE A C 1
ATOM 671 O O . PHE A 1 96 ? 1.310 -8.432 -11.780 1.00 97.25 96 PHE A O 1
ATOM 678 N N . PRO A 1 97 ? -0.815 -7.764 -12.045 1.00 96.44 97 PRO A N 1
ATOM 679 C CA . PRO A 1 97 ? -0.502 -6.767 -13.054 1.00 96.44 97 PRO A CA 1
ATOM 680 C C . PRO A 1 97 ? 0.575 -5.802 -12.555 1.00 96.44 97 PRO A C 1
ATOM 682 O O . PRO A 1 97 ? 0.424 -5.200 -11.492 1.00 96.44 97 PRO A O 1
ATOM 685 N N . ARG A 1 98 ? 1.620 -5.606 -13.367 1.00 94.69 98 ARG A N 1
ATOM 686 C CA . ARG A 1 98 ? 2.781 -4.754 -13.052 1.00 94.69 98 ARG A CA 1
ATOM 687 C C . ARG A 1 98 ? 2.430 -3.346 -12.569 1.00 94.69 98 ARG A C 1
ATOM 689 O O . ARG A 1 98 ? 3.129 -2.789 -11.738 1.00 94.69 98 ARG A O 1
ATOM 696 N N . ALA A 1 99 ? 1.318 -2.798 -13.061 1.00 95.62 99 ALA A N 1
ATOM 697 C CA . ALA A 1 99 ? 0.818 -1.483 -12.675 1.00 95.62 99 ALA A CA 1
ATOM 698 C C . ALA A 1 99 ? 0.469 -1.383 -11.180 1.00 95.62 99 ALA A C 1
ATOM 700 O O . ALA A 1 99 ? 0.464 -0.289 -10.630 1.00 95.62 99 ALA A O 1
ATOM 701 N N . ARG A 1 100 ? 0.176 -2.504 -10.509 1.00 97.19 100 ARG A N 1
ATOM 702 C CA . ARG A 1 100 ? -0.350 -2.500 -9.140 1.00 97.19 100 ARG A CA 1
ATOM 703 C C . ARG A 1 100 ? 0.704 -2.544 -8.051 1.00 97.19 100 ARG A C 1
ATOM 705 O O . ARG A 1 100 ? 0.327 -2.380 -6.902 1.00 97.19 100 ARG A O 1
ATOM 712 N N . ILE A 1 101 ? 1.971 -2.793 -8.363 1.00 98.12 101 ILE A N 1
ATOM 713 C CA . ILE A 1 101 ? 3.022 -2.866 -7.343 1.00 98.12 101 ILE A CA 1
ATOM 714 C C . ILE A 1 101 ? 3.960 -1.684 -7.543 1.00 98.12 101 ILE A C 1
ATOM 716 O O . ILE A 1 101 ? 4.639 -1.588 -8.561 1.00 98.12 101 ILE A O 1
ATOM 720 N N . LEU A 1 102 ? 3.953 -0.771 -6.574 1.00 98.12 102 LEU A N 1
ATOM 721 C CA . LEU A 1 102 ? 4.691 0.486 -6.610 1.00 98.12 102 LEU A CA 1
ATOM 722 C C . LEU A 1 102 ? 5.648 0.545 -5.427 1.00 98.12 102 LEU A C 1
ATOM 724 O O . LEU A 1 102 ? 5.213 0.469 -4.280 1.00 98.12 102 LEU A O 1
ATOM 728 N N . GLY A 1 103 ? 6.937 0.741 -5.676 1.00 97.06 103 GLY A N 1
ATOM 729 C CA . GLY A 1 103 ? 7.884 1.068 -4.616 1.00 97.06 103 GLY A CA 1
ATOM 730 C C . GLY A 1 103 ? 7.971 2.572 -4.394 1.00 97.06 103 GLY A C 1
ATOM 731 O O . GLY A 1 103 ? 8.003 3.362 -5.340 1.00 97.06 103 GLY A O 1
ATOM 732 N N . VAL A 1 104 ? 8.024 2.986 -3.133 1.00 95.44 104 VAL A N 1
ATOM 733 C CA . VAL A 1 104 ? 8.171 4.391 -2.760 1.00 95.44 104 VAL A CA 1
ATOM 734 C C . VAL A 1 104 ? 9.545 4.892 -3.211 1.00 95.44 104 VAL A C 1
ATOM 736 O O . VAL A 1 104 ? 10.567 4.472 -2.672 1.00 95.44 104 VAL A O 1
ATOM 739 N N . ALA A 1 105 ? 9.579 5.843 -4.148 1.00 91.50 105 ALA A N 1
ATOM 740 C CA . ALA A 1 105 ? 10.794 6.600 -4.427 1.00 91.50 105 ALA A CA 1
ATOM 741 C C . ALA A 1 105 ? 10.837 7.842 -3.531 1.00 91.50 105 ALA A C 1
ATOM 743 O O . ALA A 1 105 ? 10.094 8.814 -3.698 1.00 91.50 105 ALA A O 1
ATOM 744 N N . VAL A 1 106 ? 11.719 7.786 -2.545 1.00 80.94 106 VAL A N 1
ATOM 745 C CA . VAL A 1 106 ? 12.186 8.955 -1.800 1.00 80.94 106 VAL A CA 1
ATOM 746 C C . VAL A 1 106 ? 13.402 9.547 -2.533 1.00 80.94 106 VAL A C 1
ATOM 748 O O . VAL A 1 106 ? 13.970 8.878 -3.395 1.00 80.94 106 VAL A O 1
ATOM 751 N N . GLY A 1 107 ? 13.738 10.823 -2.305 1.00 67.62 107 GLY A N 1
ATOM 752 C CA . GLY A 1 107 ? 14.756 11.583 -3.061 1.00 67.62 107 GLY A CA 1
ATOM 753 C C . GLY A 1 107 ? 16.120 10.888 -3.238 1.00 67.62 107 GLY A C 1
ATOM 754 O O . GLY A 1 107 ? 16.370 9.814 -2.707 1.00 67.62 107 GLY A O 1
ATOM 755 N N . SER A 1 108 ? 17.012 11.468 -4.036 1.00 46.97 108 SER A N 1
ATOM 756 C CA . SER A 1 108 ? 18.302 10.853 -4.384 1.00 46.97 108 SER A CA 1
ATOM 757 C C . SER A 1 108 ? 19.211 10.706 -3.151 1.00 46.97 108 SER A C 1
ATOM 759 O O . SER A 1 108 ?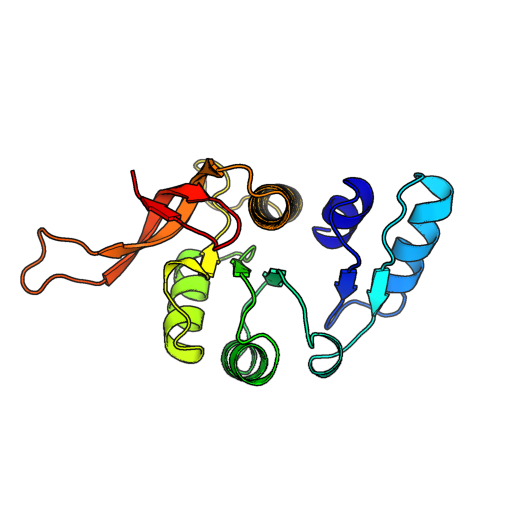 19.676 11.704 -2.605 1.00 46.97 108 SER A O 1
ATOM 761 N N . GLY A 1 109 ? 19.461 9.468 -2.717 1.00 53.38 109 GLY A N 1
ATOM 762 C CA . GLY A 1 109 ? 20.384 9.123 -1.631 1.00 53.38 109 GLY A CA 1
ATOM 763 C C . GLY A 1 109 ? 20.008 7.803 -0.950 1.00 53.38 109 GLY A C 1
ATOM 764 O O . GLY A 1 109 ? 18.868 7.624 -0.523 1.00 53.38 109 GLY A O 1
ATOM 765 N N . ASP A 1 110 ? 20.951 6.873 -0.839 1.00 47.00 110 ASP A N 1
ATOM 766 C CA . ASP A 1 110 ? 20.748 5.637 -0.080 1.00 47.00 110 ASP A CA 1
ATOM 767 C C . ASP A 1 110 ? 20.610 5.964 1.418 1.00 47.00 110 ASP A C 1
ATOM 769 O O . ASP A 1 110 ? 21.398 6.732 1.970 1.00 47.00 110 ASP A O 1
ATOM 773 N N . GLY A 1 111 ? 19.602 5.398 2.092 1.00 55.34 111 GLY A N 1
ATOM 774 C CA . GLY A 1 111 ? 19.468 5.506 3.555 1.00 55.34 111 GLY A CA 1
ATOM 775 C C . GLY A 1 111 ? 18.454 6.524 4.086 1.00 55.34 111 GLY A C 1
ATOM 776 O O . GLY A 1 111 ? 18.609 7.038 5.194 1.00 55.34 111 GLY A O 1
ATOM 777 N N . HIS A 1 112 ? 17.385 6.815 3.347 1.00 66.56 112 HIS A N 1
ATOM 778 C CA . HIS A 1 112 ? 16.294 7.621 3.891 1.00 66.56 112 HIS A CA 1
ATOM 779 C C . HIS A 1 112 ? 15.585 6.903 5.047 1.00 66.56 112 HIS A C 1
ATOM 781 O O . HIS A 1 112 ? 15.160 5.755 4.927 1.00 66.56 112 HIS A O 1
ATOM 787 N N . GLY A 1 113 ? 15.445 7.607 6.171 1.00 81.06 113 GLY A N 1
ATOM 788 C CA . GLY A 1 113 ? 14.850 7.059 7.383 1.00 81.06 113 GLY A CA 1
ATOM 789 C C . GLY A 1 113 ? 13.361 6.698 7.244 1.00 81.06 113 GLY A C 1
ATOM 790 O O . GLY A 1 113 ? 12.672 7.161 6.327 1.00 81.06 113 GLY A O 1
ATOM 791 N N . PRO A 1 114 ? 12.823 5.941 8.214 1.00 87.69 114 PRO A N 1
ATOM 792 C CA . PRO A 1 114 ? 11.465 5.387 8.172 1.00 87.69 114 PRO A CA 1
ATOM 793 C C . PRO A 1 114 ? 10.361 6.449 8.053 1.00 87.69 114 PRO A C 1
ATOM 795 O O . PRO A 1 114 ? 9.276 6.165 7.549 1.00 87.69 114 PRO A O 1
ATOM 798 N N . LEU A 1 115 ? 10.625 7.690 8.482 1.00 90.44 115 LEU A N 1
ATOM 799 C CA . LEU A 1 115 ? 9.677 8.795 8.333 1.00 90.44 115 LEU A CA 1
ATOM 800 C C . LEU A 1 115 ? 9.442 9.172 6.874 1.00 90.44 115 LEU A C 1
ATOM 802 O O . LEU A 1 115 ? 8.298 9.377 6.474 1.00 90.44 115 LEU A O 1
ATOM 806 N N . LEU A 1 116 ? 10.507 9.259 6.079 1.00 90.31 116 LEU A N 1
ATOM 807 C CA . LEU A 1 116 ? 10.366 9.682 4.693 1.00 90.31 116 LEU A CA 1
ATOM 808 C C . LEU A 1 116 ? 9.731 8.578 3.846 1.00 90.31 116 LEU A C 1
ATOM 810 O O . LEU A 1 116 ? 8.888 8.872 3.003 1.00 90.31 116 LEU A O 1
ATOM 814 N N . GLN A 1 117 ? 10.060 7.314 4.127 1.00 91.75 117 GLN A N 1
ATOM 815 C CA . GLN A 1 117 ? 9.379 6.164 3.527 1.00 91.75 117 GLN A CA 1
ATOM 816 C C . GLN A 1 117 ? 7.883 6.172 3.859 1.00 91.75 117 GLN A C 1
ATOM 818 O O . GLN A 1 117 ? 7.053 6.032 2.964 1.00 91.75 117 GLN A O 1
ATOM 823 N N . ALA A 1 118 ? 7.527 6.420 5.123 1.00 94.12 118 ALA A N 1
ATOM 824 C CA . ALA A 1 118 ? 6.135 6.536 5.545 1.00 94.12 118 ALA A CA 1
ATOM 825 C C . ALA A 1 118 ? 5.396 7.687 4.842 1.00 94.12 118 ALA A C 1
ATOM 827 O O . ALA A 1 118 ? 4.261 7.501 4.405 1.00 94.12 118 ALA A O 1
ATOM 828 N N . ALA A 1 119 ? 6.030 8.854 4.704 1.00 95.06 119 ALA A N 1
ATOM 829 C CA . ALA A 1 119 ? 5.448 9.997 4.003 1.00 95.06 119 ALA A CA 1
ATOM 830 C C . ALA A 1 119 ? 5.265 9.720 2.503 1.00 95.06 119 ALA A C 1
ATOM 832 O O . ALA A 1 119 ? 4.216 10.029 1.937 1.00 95.06 119 ALA A O 1
ATOM 833 N N . GLY A 1 120 ? 6.254 9.092 1.864 1.00 95.31 120 GLY A N 1
ATOM 834 C CA . GLY A 1 120 ? 6.158 8.677 0.467 1.00 95.31 120 GLY A CA 1
ATOM 835 C C . GLY A 1 120 ? 5.072 7.621 0.242 1.00 95.31 120 GLY A C 1
ATOM 836 O O . GLY A 1 120 ? 4.329 7.718 -0.734 1.00 95.31 120 GLY A O 1
ATOM 837 N N . ALA A 1 121 ? 4.913 6.678 1.175 1.00 97.06 121 ALA A N 1
ATOM 838 C CA . ALA A 1 121 ? 3.828 5.704 1.149 1.00 97.06 121 ALA A CA 1
ATOM 839 C C . ALA A 1 121 ? 2.460 6.388 1.242 1.00 97.06 121 ALA A C 1
ATOM 841 O O . ALA A 1 121 ? 1.626 6.186 0.365 1.00 97.06 121 ALA A O 1
ATOM 842 N N . ALA A 1 122 ? 2.251 7.253 2.242 1.00 97.81 122 ALA A N 1
ATOM 843 C CA . ALA A 1 122 ? 0.997 7.991 2.412 1.00 97.81 122 ALA A CA 1
ATOM 844 C C . ALA A 1 122 ? 0.656 8.850 1.180 1.00 97.81 122 ALA A C 1
ATOM 846 O O . ALA A 1 122 ? -0.500 8.907 0.768 1.00 97.81 122 ALA A O 1
ATOM 847 N N . ARG A 1 123 ? 1.665 9.454 0.534 1.00 97.19 123 ARG A N 1
ATOM 848 C CA . ARG A 1 123 ? 1.488 10.186 -0.729 1.00 97.19 123 ARG A CA 1
ATOM 849 C C . ARG A 1 123 ? 0.989 9.281 -1.858 1.00 97.19 123 ARG A C 1
ATOM 851 O O . ARG A 1 123 ? 0.065 9.666 -2.568 1.00 97.19 123 ARG A O 1
ATOM 858 N N . LEU A 1 124 ? 1.584 8.098 -2.036 1.00 97.88 124 LEU A N 1
ATOM 859 C CA . LEU A 1 124 ? 1.122 7.137 -3.044 1.00 97.88 124 LEU A CA 1
ATOM 860 C C . LEU A 1 124 ? -0.289 6.629 -2.730 1.00 97.88 124 LEU A C 1
ATOM 862 O O . LEU A 1 124 ? -1.106 6.546 -3.643 1.00 97.88 124 LEU A O 1
ATOM 866 N N . VAL A 1 125 ? -0.604 6.371 -1.457 1.00 98.44 125 VAL A N 1
ATOM 867 C CA . VAL A 1 125 ? -1.959 5.997 -1.028 1.00 98.44 125 VAL A CA 1
ATOM 868 C C . VAL A 1 125 ? -2.977 7.089 -1.381 1.00 98.44 125 VAL A C 1
ATOM 870 O O . VAL A 1 125 ? -3.990 6.768 -1.995 1.00 98.44 125 VAL A O 1
ATOM 873 N N . ASP A 1 126 ? -2.706 8.371 -1.092 1.00 98.44 126 ASP A N 1
ATOM 874 C CA . ASP A 1 126 ? -3.591 9.483 -1.502 1.00 98.44 126 ASP A CA 1
ATOM 875 C C . ASP A 1 126 ? -3.796 9.506 -3.022 1.00 98.44 126 ASP A C 1
ATOM 877 O O . ASP A 1 126 ? -4.914 9.712 -3.492 1.00 98.44 126 ASP A O 1
ATOM 881 N N . HIS A 1 127 ? -2.737 9.272 -3.802 1.00 98.25 127 HIS A N 1
ATOM 882 C CA . HIS A 1 127 ? -2.828 9.276 -5.263 1.00 98.25 127 HIS A CA 1
ATOM 883 C C . HIS A 1 127 ? -3.686 8.144 -5.814 1.00 98.25 127 HIS A C 1
ATOM 885 O O . HIS A 1 127 ? -4.457 8.384 -6.746 1.00 98.25 127 HIS A O 1
ATOM 891 N N . VAL A 1 128 ? -3.575 6.954 -5.225 1.00 98.38 128 VAL A N 1
ATOM 892 C CA . VAL A 1 128 ? -4.383 5.793 -5.597 1.00 98.38 128 VAL A CA 1
ATOM 893 C C . VAL A 1 128 ? -5.833 5.996 -5.168 1.00 98.38 128 VAL A C 1
ATOM 895 O O . VAL A 1 128 ? -6.720 6.013 -6.017 1.00 98.38 128 VAL A O 1
ATOM 898 N N . LEU A 1 129 ? -6.086 6.224 -3.877 1.00 98.19 129 LEU A N 1
ATOM 899 C CA . LEU A 1 129 ? -7.449 6.285 -3.339 1.00 98.19 129 LEU A CA 1
ATOM 900 C C . LEU A 1 129 ? -8.267 7.450 -3.904 1.00 98.19 129 LEU A C 1
ATOM 902 O O . LEU A 1 129 ? -9.475 7.325 -4.083 1.00 98.19 129 LEU A O 1
ATOM 906 N N . ARG A 1 130 ? -7.626 8.586 -4.205 1.00 98.38 130 ARG A N 1
ATOM 907 C CA . ARG A 1 130 ? -8.313 9.781 -4.726 1.00 98.38 130 ARG A CA 1
ATOM 908 C C . ARG A 1 130 ? -8.142 9.982 -6.235 1.00 98.38 130 ARG A C 1
ATOM 910 O O . ARG A 1 130 ? -8.402 11.085 -6.711 1.00 98.38 130 ARG A O 1
ATOM 917 N N . ASP A 1 131 ? -7.674 8.963 -6.965 1.00 98.19 131 ASP A N 1
ATOM 918 C CA . ASP A 1 131 ? -7.385 8.991 -8.412 1.00 98.19 131 ASP A CA 1
ATOM 919 C C . ASP A 1 131 ? -6.711 10.298 -8.868 1.00 98.19 131 ASP A C 1
ATOM 921 O O . ASP A 1 131 ? -7.168 10.996 -9.775 1.00 98.19 131 ASP A O 1
ATOM 925 N N . ARG A 1 132 ? -5.634 10.702 -8.183 1.00 97.25 132 ARG A N 1
ATOM 926 C CA . ARG A 1 132 ? -5.054 12.044 -8.379 1.00 97.25 132 ARG A CA 1
ATOM 927 C C . ARG A 1 132 ? -4.393 12.220 -9.747 1.00 97.25 132 ARG A C 1
ATOM 929 O O . ARG A 1 132 ? -4.176 13.364 -10.154 1.00 97.25 132 ARG A O 1
ATOM 936 N N . ARG A 1 133 ? -4.019 11.118 -10.409 1.00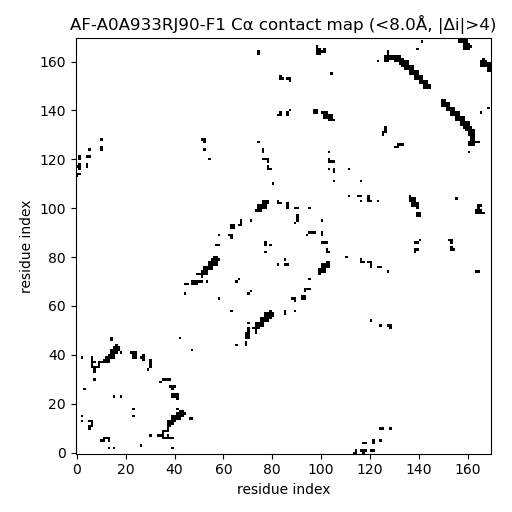 96.88 133 ARG A N 1
ATOM 937 C CA . ARG A 1 133 ? -3.306 11.075 -11.702 1.00 96.88 133 ARG A CA 1
ATOM 938 C C . ARG A 1 133 ? -2.080 11.979 -11.736 1.00 96.88 133 ARG A C 1
ATOM 940 O O . ARG A 1 133 ? -1.808 12.668 -12.722 1.00 96.88 133 ARG A O 1
ATOM 947 N N . ARG A 1 134 ? -1.346 12.008 -10.624 1.00 96.19 134 ARG A N 1
ATOM 948 C CA . ARG A 1 134 ? -0.142 12.829 -10.477 1.00 96.19 134 ARG A CA 1
ATOM 949 C C . ARG A 1 134 ? 1.069 12.077 -10.988 1.00 96.19 134 ARG A C 1
ATOM 951 O O . ARG A 1 134 ? 1.166 10.864 -10.827 1.00 96.19 134 ARG A O 1
ATOM 958 N N . VAL A 1 135 ? 1.980 12.833 -11.590 1.00 96.88 135 VAL A N 1
ATOM 959 C CA . VAL A 1 135 ? 3.309 12.343 -11.936 1.00 96.88 135 VAL A CA 1
ATOM 960 C C . VAL A 1 135 ? 4.152 12.355 -10.673 1.00 96.88 135 VAL A C 1
ATOM 962 O O . VAL A 1 135 ? 4.263 13.387 -10.008 1.00 96.88 135 VAL A O 1
ATOM 965 N N . VAL A 1 136 ? 4.695 11.198 -10.327 1.00 95.50 136 VAL A N 1
ATOM 966 C CA . VAL A 1 136 ? 5.584 11.000 -9.187 1.00 95.50 136 VAL A CA 1
ATOM 967 C C . VAL A 1 136 ? 6.690 10.044 -9.584 1.00 95.50 136 VAL A C 1
ATOM 969 O O . VAL A 1 136 ? 6.505 9.192 -10.446 1.00 95.50 136 VAL A O 1
ATOM 972 N N . GLU A 1 137 ? 7.827 10.135 -8.914 1.00 95.06 137 GLU A N 1
ATOM 973 C CA . GLU A 1 137 ? 8.813 9.068 -8.993 1.00 95.06 137 GLU A CA 1
ATOM 974 C C . GLU A 1 137 ? 8.358 7.874 -8.145 1.00 95.06 137 GLU A C 1
ATOM 976 O O . GLU A 1 137 ? 7.900 8.040 -7.006 1.00 95.06 137 GLU A O 1
ATOM 981 N N . ALA A 1 138 ? 8.509 6.672 -8.695 1.00 96.06 138 ALA A N 1
ATOM 982 C CA . ALA A 1 138 ? 8.287 5.407 -8.004 1.00 96.06 138 ALA A CA 1
ATOM 983 C C . ALA A 1 138 ? 9.192 4.315 -8.590 1.00 96.06 138 ALA A C 1
ATOM 985 O O . ALA A 1 138 ? 9.657 4.425 -9.726 1.00 96.06 138 ALA A O 1
ATOM 986 N N . TYR A 1 139 ? 9.430 3.251 -7.825 1.00 96.31 139 TYR A N 1
ATOM 987 C CA . TYR A 1 139 ? 9.999 2.018 -8.365 1.00 96.31 139 TYR A CA 1
ATOM 988 C C . TYR A 1 139 ? 8.888 1.200 -9.009 1.00 96.31 139 TYR A C 1
ATOM 990 O O . TYR A 1 139 ? 7.904 0.858 -8.351 1.00 96.31 139 TYR A O 1
ATOM 998 N N . VAL A 1 140 ? 9.043 0.898 -10.292 1.00 97.19 140 VAL A N 1
ATOM 999 C CA . VAL A 1 140 ? 8.069 0.145 -11.087 1.00 97.19 140 VAL A CA 1
ATOM 1000 C C . VAL A 1 140 ? 8.791 -0.790 -12.047 1.00 97.19 140 VAL A C 1
ATOM 1002 O O . VAL A 1 140 ? 9.939 -0.542 -12.421 1.00 97.19 140 VAL A O 1
ATOM 1005 N N . LEU A 1 141 ? 8.109 -1.850 -12.482 1.00 96.31 141 LEU A N 1
ATOM 1006 C CA . LEU A 1 141 ? 8.615 -2.707 -13.551 1.00 96.31 141 LEU A CA 1
ATOM 1007 C C . LEU A 1 141 ? 8.585 -1.948 -14.881 1.00 96.31 141 LEU A C 1
ATOM 1009 O O . LEU A 1 141 ? 7.516 -1.679 -15.439 1.00 96.31 141 LEU A O 1
ATOM 1013 N N . CYS A 1 142 ? 9.765 -1.624 -15.389 1.00 92.81 142 CYS A N 1
ATOM 1014 C CA . CYS A 1 142 ? 9.962 -1.041 -16.702 1.00 92.81 142 CYS A CA 1
ATOM 1015 C C . CYS A 1 142 ? 10.321 -2.143 -17.692 1.00 92.81 142 CYS A C 1
ATOM 1017 O O . CYS A 1 142 ? 11.057 -3.069 -17.365 1.00 92.81 142 CYS A O 1
ATOM 1019 N N . ARG A 1 143 ? 9.824 -2.009 -18.921 1.00 87.38 143 ARG A N 1
ATOM 1020 C CA . ARG A 1 143 ? 10.262 -2.851 -20.029 1.00 87.38 143 ARG A CA 1
ATOM 1021 C C . ARG A 1 143 ? 11.340 -2.106 -20.797 1.00 87.38 143 ARG A C 1
ATOM 1023 O O . ARG A 1 143 ? 11.066 -1.020 -21.312 1.00 87.38 143 ARG A O 1
ATOM 1030 N N . THR A 1 144 ? 12.530 -2.675 -20.877 1.00 78.50 144 THR A N 1
ATOM 1031 C CA . THR A 1 144 ? 13.640 -2.077 -21.614 1.00 78.50 144 THR A CA 1
ATOM 1032 C C . THR A 1 144 ? 13.539 -2.535 -23.064 1.00 78.50 144 THR A C 1
ATOM 1034 O O . THR A 1 144 ? 13.669 -3.717 -23.368 1.00 78.50 144 THR A O 1
ATOM 1037 N N . ALA A 1 145 ? 13.213 -1.608 -23.967 1.00 71.00 145 ALA A N 1
ATOM 1038 C CA . ALA A 1 145 ? 13.042 -1.920 -25.387 1.00 71.00 145 ALA A CA 1
ATOM 1039 C C . ALA A 1 145 ? 14.376 -2.121 -26.125 1.00 71.00 145 ALA A C 1
ATOM 1041 O O . ALA A 1 145 ? 14.383 -2.731 -27.190 1.00 71.00 145 ALA A O 1
ATOM 1042 N N . ASP A 1 146 ? 15.470 -1.608 -25.558 1.00 67.75 146 ASP A N 1
ATOM 1043 C CA . ASP A 1 146 ? 16.798 -1.602 -26.179 1.00 67.75 146 ASP A CA 1
ATOM 1044 C C . ASP A 1 146 ? 17.628 -2.863 -25.870 1.00 67.75 146 ASP A C 1
ATOM 1046 O O . ASP A 1 146 ? 18.680 -3.059 -26.478 1.00 67.75 146 ASP A O 1
ATOM 1050 N N . ASP A 1 147 ? 17.160 -3.728 -24.964 1.00 68.00 147 ASP A N 1
ATOM 1051 C CA . ASP A 1 147 ? 17.800 -5.017 -24.689 1.00 68.00 147 ASP A CA 1
ATOM 1052 C C . ASP A 1 147 ? 17.375 -6.070 -25.731 1.00 68.00 147 ASP A C 1
ATOM 1054 O O . ASP A 1 147 ? 16.213 -6.123 -26.143 1.00 68.00 147 ASP A O 1
ATOM 1058 N N . ASP A 1 148 ? 18.305 -6.942 -26.135 1.00 68.56 148 ASP A N 1
ATOM 1059 C CA . ASP A 1 148 ? 18.027 -8.124 -26.964 1.00 68.56 148 ASP A CA 1
ATOM 1060 C C . ASP A 1 148 ? 18.430 -9.409 -26.208 1.00 68.56 148 ASP A C 1
ATOM 1062 O O . ASP A 1 148 ? 19.626 -9.700 -26.089 1.00 68.56 148 ASP A O 1
ATOM 1066 N N . PRO A 1 149 ? 17.469 -10.188 -25.671 1.00 66.75 149 PRO A N 1
ATOM 1067 C CA . PRO A 1 149 ? 16.025 -9.948 -25.684 1.00 66.75 149 PRO A CA 1
ATOM 1068 C C . PRO A 1 149 ? 15.606 -8.840 -24.698 1.00 66.75 149 PRO A C 1
ATOM 1070 O O . PRO A 1 149 ? 16.294 -8.627 -23.699 1.00 66.75 149 PRO A O 1
ATOM 1073 N N . PRO A 1 150 ? 14.450 -8.184 -24.916 1.00 73.44 150 PRO A N 1
ATOM 1074 C CA . PRO A 1 150 ? 13.968 -7.128 -24.033 1.00 73.44 150 PRO A CA 1
ATOM 1075 C C . PRO A 1 150 ? 13.778 -7.659 -22.612 1.00 73.44 150 PRO A C 1
ATOM 1077 O O . PRO A 1 150 ? 13.005 -8.598 -22.395 1.00 73.44 150 PRO A O 1
ATOM 1080 N N . GLY A 1 151 ? 14.488 -7.048 -21.664 1.00 81.44 151 GLY A N 1
ATOM 1081 C CA . GLY A 1 151 ? 14.398 -7.346 -20.242 1.00 81.44 151 GLY A CA 1
ATOM 1082 C C . GLY A 1 151 ? 13.278 -6.564 -19.558 1.00 81.44 151 GLY A C 1
ATOM 1083 O O . GLY A 1 151 ? 12.947 -5.440 -19.947 1.00 81.44 151 GLY A O 1
ATOM 1084 N N . ASP A 1 152 ? 12.707 -7.165 -18.518 1.00 88.56 152 ASP A N 1
ATOM 1085 C CA . ASP A 1 152 ? 11.878 -6.460 -17.547 1.00 88.56 152 ASP A CA 1
ATOM 1086 C C . ASP A 1 152 ? 12.740 -6.188 -16.306 1.00 88.56 152 ASP A C 1
ATOM 1088 O O . ASP A 1 152 ? 13.295 -7.114 -15.713 1.00 88.56 152 ASP A O 1
ATOM 1092 N N . GLU A 1 153 ? 12.856 -4.922 -15.912 1.00 93.19 153 GLU A N 1
ATOM 1093 C CA . GLU A 1 153 ? 13.655 -4.503 -14.759 1.00 93.19 153 GLU A CA 1
ATOM 1094 C C . GLU A 1 153 ? 12.846 -3.558 -13.871 1.00 93.19 153 GLU A C 1
ATOM 1096 O O . GLU A 1 153 ? 12.179 -2.633 -14.345 1.00 93.19 153 GLU A O 1
ATOM 1101 N N . VAL A 1 154 ? 12.904 -3.773 -12.555 1.00 95.06 154 VAL A N 1
ATOM 1102 C CA . VAL A 1 154 ? 12.362 -2.810 -11.598 1.00 95.06 154 VAL A CA 1
ATOM 1103 C C . VAL A 1 154 ? 13.366 -1.688 -11.413 1.00 95.06 154 VAL A C 1
ATOM 1105 O O . VAL A 1 154 ? 14.456 -1.891 -10.886 1.00 95.06 154 VAL A O 1
ATOM 1108 N N . ARG A 1 155 ? 12.964 -0.477 -11.783 1.00 94.12 155 ARG A N 1
ATOM 1109 C CA . ARG A 1 155 ? 13.786 0.720 -11.614 1.00 94.12 155 ARG A CA 1
ATOM 1110 C C . ARG A 1 155 ? 12.933 1.910 -11.216 1.00 94.12 155 ARG A C 1
ATOM 1112 O O . ARG A 1 155 ? 11.707 1.896 -11.337 1.00 94.12 155 ARG A O 1
ATOM 1119 N N . ARG A 1 156 ? 13.603 2.954 -10.741 1.00 93.69 156 ARG A N 1
ATOM 1120 C CA . ARG A 1 156 ? 12.982 4.253 -10.493 1.00 93.69 156 ARG A CA 1
ATOM 1121 C C . ARG A 1 156 ? 12.619 4.903 -11.827 1.00 93.69 156 ARG A C 1
ATOM 1123 O O . ARG A 1 156 ? 13.469 4.996 -12.710 1.00 93.69 156 ARG A O 1
ATOM 1130 N N . ALA A 1 157 ? 11.379 5.357 -11.954 1.00 94.31 157 ALA A N 1
ATOM 1131 C CA . ALA A 1 157 ? 10.897 6.092 -13.116 1.00 94.31 157 ALA A CA 1
ATOM 1132 C C . ALA A 1 157 ? 9.856 7.137 -12.701 1.00 94.31 157 ALA A C 1
ATOM 1134 O O . ALA A 1 157 ? 9.220 7.011 -11.648 1.00 94.31 157 ALA A O 1
ATOM 1135 N N . GLU A 1 158 ? 9.670 8.156 -13.538 1.00 96.06 158 GLU A N 1
ATOM 1136 C CA . GLU A 1 158 ? 8.516 9.041 -13.428 1.00 96.06 158 GLU A CA 1
ATOM 1137 C C . GLU A 1 158 ? 7.277 8.299 -13.925 1.00 96.06 158 GLU A C 1
ATOM 1139 O O . GLU A 1 158 ? 7.239 7.763 -15.032 1.00 96.06 158 GLU A O 1
ATOM 1144 N N . VAL A 1 159 ? 6.253 8.234 -13.082 1.00 97.06 159 VAL A N 1
ATOM 1145 C CA . VAL A 1 159 ? 5.025 7.501 -13.367 1.00 97.06 159 VAL A CA 1
ATOM 1146 C C . VAL A 1 159 ? 3.804 8.332 -13.031 1.00 97.06 159 VAL A C 1
ATOM 1148 O O . VAL A 1 159 ? 3.761 9.042 -12.025 1.00 97.06 159 VAL A O 1
ATOM 1151 N N . ARG A 1 160 ? 2.765 8.218 -13.857 1.00 98.19 160 ARG A N 1
ATOM 1152 C CA . ARG A 1 160 ? 1.439 8.728 -13.518 1.00 98.19 160 ARG A CA 1
ATOM 1153 C C . ARG A 1 160 ? 0.721 7.702 -12.650 1.00 98.19 160 ARG A C 1
ATOM 1155 O O . ARG A 1 160 ? 0.431 6.601 -13.112 1.00 98.19 160 ARG A O 1
ATOM 1162 N N . VAL A 1 161 ? 0.421 8.078 -11.408 1.00 98.19 161 VAL A N 1
ATOM 1163 C CA . VAL A 1 161 ? -0.276 7.212 -10.446 1.00 98.19 161 VAL A CA 1
ATOM 1164 C C . VAL A 1 161 ? -1.734 7.633 -10.304 1.00 98.19 161 VAL A C 1
ATOM 1166 O O . VAL A 1 161 ? -2.019 8.797 -10.006 1.00 98.19 161 VAL A O 1
ATOM 1169 N N . GLY A 1 162 ? -2.637 6.675 -10.498 1.00 97.62 162 GLY A N 1
ATOM 1170 C CA . GLY A 1 162 ? -4.085 6.818 -10.336 1.00 97.62 162 GLY A CA 1
ATOM 1171 C C . GLY A 1 162 ? -4.694 5.623 -9.602 1.00 97.62 162 GLY A C 1
ATOM 1172 O O . GLY A 1 162 ? -3.983 4.836 -8.971 1.00 97.62 162 GLY A O 1
ATOM 1173 N N . ALA A 1 163 ? -6.012 5.455 -9.712 1.00 97.69 163 ALA A N 1
ATOM 1174 C CA . ALA A 1 163 ? -6.762 4.426 -8.980 1.00 97.69 163 ALA A CA 1
ATOM 1175 C C . ALA A 1 163 ? -6.307 2.978 -9.250 1.00 97.69 163 ALA A C 1
ATOM 1177 O O . ALA A 1 163 ? -6.596 2.079 -8.466 1.00 97.69 163 ALA A O 1
ATOM 1178 N N . ARG A 1 164 ? -5.594 2.729 -10.356 1.00 97.06 164 ARG A N 1
ATOM 1179 C CA . ARG A 1 164 ? -5.100 1.391 -10.736 1.00 97.06 164 ARG A CA 1
ATOM 1180 C C . ARG A 1 164 ? -3.610 1.176 -10.452 1.00 97.06 164 ARG A C 1
ATOM 1182 O O . ARG A 1 164 ? -3.049 0.179 -10.907 1.00 97.06 164 ARG A O 1
ATOM 1189 N N . GLY A 1 165 ? -2.972 2.099 -9.733 1.00 97.62 165 GLY A N 1
ATOM 1190 C CA . GLY A 1 165 ? -1.524 2.136 -9.540 1.00 97.62 165 GLY A CA 1
ATOM 1191 C C . GLY A 1 165 ? -0.829 2.947 -10.640 1.00 97.62 165 GLY A C 1
ATOM 1192 O O . GLY A 1 165 ? -1.268 4.055 -10.944 1.00 97.62 165 GLY A O 1
ATOM 1193 N N . ALA A 1 166 ? 0.256 2.434 -11.221 1.00 97.44 166 ALA A N 1
ATOM 1194 C CA . ALA A 1 166 ? 0.985 3.083 -12.314 1.00 97.44 166 ALA A CA 1
ATOM 1195 C C . ALA A 1 166 ? 0.234 2.938 -13.646 1.00 97.44 166 ALA A C 1
ATOM 1197 O O . ALA A 1 166 ? 0.184 1.859 -14.237 1.00 97.44 166 ALA A O 1
ATOM 1198 N N . GLU A 1 167 ? -0.336 4.040 -14.128 1.00 96.81 167 GLU A N 1
ATOM 1199 C CA . GLU A 1 167 ? -1.120 4.086 -15.367 1.00 96.81 167 GLU A CA 1
ATOM 1200 C C . GLU A 1 167 ? -0.259 4.392 -16.599 1.00 96.81 167 GLU A C 1
ATOM 1202 O O . GLU A 1 167 ? -0.581 3.953 -17.702 1.00 96.81 167 GLU A O 1
ATOM 1207 N N . GLU A 1 168 ? 0.837 5.129 -16.411 1.00 96.25 168 GLU A N 1
ATOM 1208 C CA . GLU A 1 168 ? 1.761 5.539 -17.470 1.00 96.25 168 GLU A CA 1
ATOM 1209 C C . GLU A 1 168 ? 3.176 5.698 -16.896 1.00 96.25 168 GLU A C 1
ATOM 1211 O O . GLU A 1 168 ? 3.326 6.212 -15.786 1.00 96.25 168 GLU A O 1
ATOM 1216 N N . ILE A 1 169 ? 4.193 5.265 -17.645 1.00 94.12 169 ILE A N 1
ATOM 1217 C CA . ILE A 1 169 ? 5.617 5.516 -17.365 1.00 94.12 169 ILE A CA 1
ATOM 1218 C C . ILE A 1 169 ? 6.082 6.576 -18.367 1.00 94.12 169 ILE A C 1
ATOM 1220 O O . ILE A 1 169 ? 5.792 6.425 -19.557 1.00 94.12 169 ILE A O 1
ATOM 1224 N N . LEU A 1 170 ? 6.740 7.630 -17.881 1.00 91.44 170 LEU A N 1
ATOM 1225 C CA . LEU A 1 170 ? 7.158 8.802 -18.657 1.00 91.44 170 LEU A CA 1
ATOM 1226 C C . LEU A 1 170 ? 8.648 8.771 -19.009 1.00 91.44 170 LEU A C 1
ATOM 1228 O O . LEU A 1 170 ? 9.440 8.232 -18.201 1.00 91.44 170 LEU A O 1
#